Protein AF-A0A3C1A8B3-F1 (afdb_monomer_lite)

Secondary structure (DSSP, 8-state):
-HHHHHHHHHHHTTT--SPP--GGGGG-TTPPP-SEEEETTEEEE-TTPPP--GGG-

Sequence (57 aa):
NIGLNALAQFASTLDNPLVMGLGTGSLYLNNFTSPLTIIHDRLSFIPNKKWDLHDLF

Structure (mmCIF, N/CA/C/O backbone):
data_AF-A0A3C1A8B3-F1
#
_entry.id   AF-A0A3C1A8B3-F1
#
loop_
_atom_site.group_PDB
_atom_site.id
_atom_site.type_symbol
_atom_site.label_atom_id
_atom_site.label_alt_id
_atom_site.label_comp_id
_atom_site.label_asym_id
_atom_site.label_entity_id
_atom_site.label_seq_id
_atom_site.pdbx_PDB_ins_code
_atom_site.Cartn_x
_atom_site.Cartn_y
_atom_site.Cartn_z
_atom_site.occupancy
_atom_site.B_iso_or_equiv
_atom_site.auth_seq_id
_atom_site.auth_comp_id
_atom_site.auth_asym_id
_atom_site.auth_atom_id
_atom_site.pdbx_PDB_model_num
ATOM 1 N N . ASN A 1 1 ? 9.210 -1.217 -4.723 1.00 66.50 1 ASN A N 1
ATOM 2 C CA . ASN A 1 1 ? 8.900 -0.101 -3.797 1.00 66.50 1 ASN A CA 1
ATOM 3 C C . ASN A 1 1 ? 9.034 -0.528 -2.325 1.00 66.50 1 ASN A C 1
ATOM 5 O O . ASN A 1 1 ? 8.051 -0.933 -1.716 1.00 66.50 1 ASN A O 1
ATOM 9 N N . ILE A 1 2 ? 10.244 -0.487 -1.745 1.00 75.94 2 ILE A N 1
ATOM 10 C CA . ILE A 1 2 ? 10.480 -0.909 -0.342 1.00 75.94 2 ILE A CA 1
ATOM 11 C C . ILE A 1 2 ? 9.917 0.114 0.660 1.00 75.94 2 ILE A C 1
ATOM 13 O O . ILE A 1 2 ? 9.170 -0.258 1.564 1.00 75.94 2 ILE A O 1
ATOM 17 N N . GLY A 1 3 ? 10.186 1.407 0.448 1.00 77.19 3 GLY A N 1
ATOM 18 C CA . GLY A 1 3 ? 9.725 2.485 1.336 1.00 77.19 3 GLY A CA 1
ATOM 19 C C . GLY A 1 3 ? 8.201 2.620 1.419 1.00 77.19 3 GLY A C 1
ATOM 20 O O . GLY A 1 3 ? 7.657 2.797 2.505 1.00 77.19 3 GLY A O 1
ATOM 21 N N . LEU A 1 4 ? 7.492 2.445 0.299 1.00 77.38 4 LEU A N 1
ATOM 22 C CA . LEU A 1 4 ? 6.027 2.468 0.287 1.00 77.38 4 LEU A CA 1
ATOM 23 C C . LEU A 1 4 ? 5.418 1.337 1.125 1.00 77.38 4 LEU A C 1
ATOM 25 O O . LEU A 1 4 ? 4.380 1.532 1.750 1.00 77.38 4 LEU A O 1
ATOM 29 N N . ASN A 1 5 ? 6.070 0.171 1.178 1.00 75.06 5 ASN A N 1
ATOM 30 C CA . ASN A 1 5 ? 5.597 -0.930 2.009 1.00 75.06 5 ASN A CA 1
ATOM 31 C C . ASN A 1 5 ? 5.746 -0.629 3.503 1.00 75.06 5 ASN A C 1
ATOM 33 O O . ASN A 1 5 ? 4.815 -0.861 4.270 1.00 75.06 5 ASN A O 1
ATOM 37 N N . ALA A 1 6 ? 6.867 -0.026 3.900 1.00 79.44 6 ALA A N 1
ATOM 38 C CA . ALA A 1 6 ? 7.053 0.428 5.275 1.00 79.44 6 ALA A CA 1
ATOM 39 C C . ALA A 1 6 ? 6.004 1.483 5.675 1.00 79.44 6 ALA A C 1
ATOM 41 O O . ALA A 1 6 ? 5.385 1.362 6.730 1.00 79.44 6 ALA A O 1
ATOM 42 N N . LEU A 1 7 ? 5.744 2.467 4.805 1.00 79.69 7 LEU A N 1
ATOM 43 C CA . LEU A 1 7 ? 4.716 3.486 5.037 1.00 79.69 7 LEU A CA 1
ATOM 44 C C . LEU A 1 7 ? 3.308 2.887 5.105 1.00 79.69 7 LEU A C 1
ATOM 46 O O . LEU A 1 7 ? 2.536 3.281 5.970 1.00 79.69 7 LEU A O 1
ATOM 50 N N . ALA A 1 8 ? 2.975 1.918 4.251 1.00 76.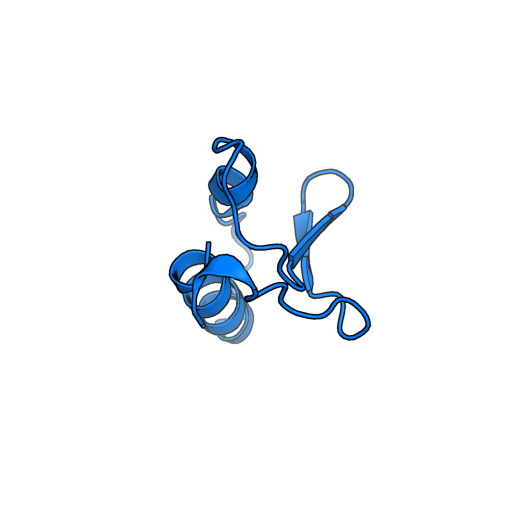56 8 ALA A N 1
ATOM 51 C CA . ALA A 1 8 ? 1.671 1.262 4.283 1.00 76.56 8 ALA A CA 1
ATOM 52 C C . ALA A 1 8 ? 1.441 0.457 5.565 1.00 76.56 8 ALA A C 1
ATOM 54 O O . ALA A 1 8 ? 0.361 0.539 6.147 1.00 76.56 8 ALA A O 1
ATOM 55 N N . GLN A 1 9 ? 2.452 -0.278 6.035 1.00 77.62 9 GLN A N 1
ATOM 56 C CA . GLN A 1 9 ? 2.361 -1.013 7.296 1.00 77.62 9 GLN A CA 1
ATOM 57 C C . GLN A 1 9 ? 2.263 -0.062 8.489 1.00 77.62 9 GLN A C 1
ATOM 59 O O . GLN A 1 9 ? 1.362 -0.222 9.305 1.00 77.62 9 GLN A O 1
ATOM 64 N N . PHE A 1 10 ? 3.111 0.968 8.559 1.00 81.75 10 PHE A N 1
ATOM 65 C CA . PHE A 1 10 ? 3.032 1.976 9.618 1.00 81.75 10 PHE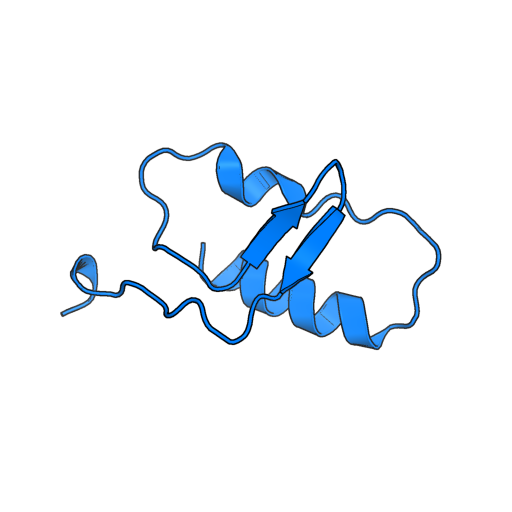 A CA 1
ATOM 66 C C . PHE A 1 10 ? 1.674 2.679 9.632 1.00 81.75 10 PHE A C 1
ATOM 68 O O . PHE A 1 10 ? 1.047 2.830 10.672 1.00 81.75 10 PHE A O 1
ATOM 75 N N . ALA A 1 11 ? 1.170 3.066 8.466 1.00 78.00 11 ALA A N 1
ATOM 76 C CA . ALA A 1 11 ? -0.098 3.760 8.407 1.00 78.00 11 ALA A CA 1
ATOM 77 C C . ALA A 1 11 ? -1.288 2.836 8.740 1.00 78.00 11 ALA A C 1
ATOM 79 O O . ALA A 1 11 ? -2.283 3.304 9.289 1.00 78.00 11 ALA A O 1
ATOM 80 N N . SER A 1 12 ? -1.167 1.521 8.506 1.00 77.38 12 SER A N 1
ATOM 81 C CA . SER A 1 12 ? -2.159 0.536 8.959 1.00 77.38 12 SER A CA 1
ATOM 82 C C . SER A 1 12 ? -2.259 0.409 10.485 1.00 77.38 12 SER A C 1
ATOM 84 O O . SER A 1 12 ? -3.311 0.021 10.983 1.00 77.38 12 SER A O 1
ATOM 86 N N . THR A 1 13 ? -1.220 0.779 11.248 1.00 82.94 13 THR A N 1
ATOM 87 C CA . THR A 1 13 ? -1.268 0.728 12.722 1.00 82.94 13 THR A CA 1
ATOM 88 C C . THR A 1 13 ? -1.966 1.929 13.357 1.00 82.94 13 THR A C 1
ATOM 90 O O . THR A 1 13 ? -2.177 1.934 14.565 1.00 82.94 13 THR A O 1
ATOM 93 N N . LEU A 1 14 ? -2.291 2.965 12.579 1.00 81.88 14 LEU A N 1
ATOM 94 C CA . LEU A 1 14 ? -2.864 4.219 13.082 1.00 81.88 14 LEU A CA 1
ATOM 95 C C . LEU A 1 14 ? -4.401 4.200 13.195 1.00 81.88 14 LEU A C 1
ATOM 97 O O . LEU A 1 14 ? -4.970 5.232 13.534 1.00 81.88 14 LEU A O 1
ATOM 101 N N . ASP A 1 15 ? -5.058 3.069 12.890 1.00 69.12 15 ASP A N 1
ATOM 102 C CA . ASP A 1 15 ? -6.529 2.902 12.864 1.00 69.12 15 ASP A CA 1
ATOM 103 C C . ASP A 1 15 ? -7.255 4.083 12.186 1.00 69.12 15 ASP A C 1
ATOM 105 O O . ASP A 1 15 ? -8.233 4.643 12.680 1.00 69.12 15 ASP A O 1
ATOM 109 N N . ASN A 1 16 ? -6.701 4.539 11.058 1.00 65.12 16 ASN A N 1
ATOM 110 C CA . ASN A 1 16 ? -7.170 5.740 10.380 1.00 65.12 16 ASN A CA 1
ATOM 111 C C . ASN A 1 16 ? -8.362 5.402 9.462 1.00 65.12 16 ASN A C 1
ATOM 113 O O . ASN A 1 16 ? -8.179 4.646 8.504 1.00 65.12 16 ASN A O 1
ATOM 117 N N . PRO A 1 17 ? -9.559 5.987 9.673 1.00 64.44 17 PRO A N 1
ATOM 118 C CA . PRO A 1 17 ? -10.730 5.730 8.832 1.00 64.44 17 PRO A CA 1
ATOM 119 C C . PRO A 1 17 ? -10.634 6.362 7.430 1.00 64.44 17 PRO A C 1
ATOM 121 O O . PRO A 1 17 ? -11.504 6.130 6.589 1.00 64.44 17 PRO A O 1
ATOM 124 N N . LEU A 1 18 ? -9.611 7.183 7.162 1.00 66.94 18 LEU A N 1
ATOM 125 C CA . LEU A 1 18 ? -9.429 7.865 5.882 1.00 66.94 18 LEU A CA 1
ATOM 126 C C . LEU A 1 18 ? -8.699 6.996 4.849 1.00 66.94 18 LEU A C 1
ATOM 128 O O . LEU A 1 18 ? -7.729 6.300 5.147 1.00 66.94 18 LEU A O 1
ATOM 132 N N . VAL A 1 19 ? -9.132 7.107 3.589 1.00 62.12 19 VAL A N 1
ATOM 133 C CA . VAL A 1 19 ? -8.488 6.452 2.443 1.00 62.12 19 VAL A CA 1
ATOM 134 C C . VAL A 1 19 ? -7.079 7.019 2.254 1.00 62.12 19 VAL A C 1
ATOM 136 O O . VAL A 1 19 ? -6.906 8.208 1.990 1.00 62.12 19 VAL A O 1
ATOM 139 N N . MET A 1 20 ? -6.060 6.169 2.369 1.00 65.88 20 MET A N 1
ATOM 140 C CA . MET A 1 20 ? -4.664 6.574 2.208 1.00 65.88 20 MET A CA 1
ATOM 141 C C . MET A 1 20 ? -4.205 6.413 0.757 1.00 65.88 20 MET A C 1
ATOM 143 O O . MET A 1 20 ? -4.330 5.337 0.172 1.00 65.88 20 MET A O 1
ATOM 147 N N . GLY A 1 21 ? -3.629 7.474 0.183 1.00 65.38 21 GLY A N 1
ATOM 148 C CA . GLY A 1 21 ? -3.140 7.549 -1.204 1.00 65.38 21 GLY A CA 1
ATOM 149 C C . GLY A 1 21 ? -1.856 6.752 -1.479 1.00 65.38 21 GLY A C 1
ATOM 150 O O . GLY A 1 21 ? -0.934 7.257 -2.109 1.00 65.38 21 GLY A O 1
ATOM 151 N N . LEU A 1 22 ? -1.775 5.515 -0.989 1.00 66.69 22 LEU A N 1
ATOM 152 C CA . LEU A 1 22 ? -0.589 4.653 -1.050 1.00 66.69 22 LEU A CA 1
ATOM 153 C C . LEU A 1 22 ? -0.555 3.749 -2.299 1.00 66.69 22 LEU A C 1
ATOM 155 O O . LEU A 1 22 ? 0.378 2.974 -2.480 1.00 6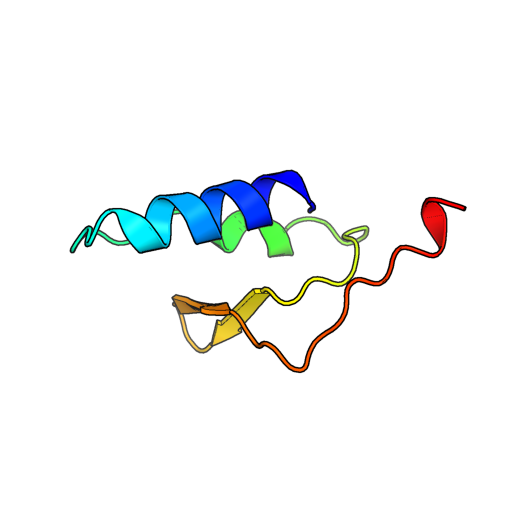6.69 22 LEU A O 1
ATOM 159 N N . GLY A 1 23 ? -1.557 3.831 -3.180 1.00 59.84 23 GLY A N 1
ATOM 160 C CA . GLY A 1 23 ? -1.660 3.018 -4.403 1.00 59.84 23 GLY A CA 1
ATOM 161 C C . GLY A 1 23 ? -0.674 3.382 -5.525 1.00 59.84 23 GLY A C 1
ATOM 162 O O . GLY A 1 23 ? -0.650 2.723 -6.560 1.00 59.84 23 GLY A O 1
ATOM 163 N N . THR A 1 24 ? 0.171 4.401 -5.343 1.00 62.81 24 THR A N 1
ATOM 164 C CA . THR A 1 24 ? 1.127 4.881 -6.363 1.00 62.81 24 THR A CA 1
ATOM 165 C C . THR A 1 24 ? 2.271 3.905 -6.644 1.00 62.81 24 THR A C 1
ATOM 167 O O . THR A 1 24 ? 2.990 4.054 -7.631 1.00 62.81 24 THR A O 1
ATOM 170 N N . GLY A 1 25 ? 2.414 2.865 -5.818 1.00 58.25 25 GLY A N 1
ATOM 171 C CA . GLY A 1 25 ? 3.403 1.809 -5.995 1.00 58.25 25 GLY A CA 1
ATOM 172 C C . GLY A 1 25 ? 3.307 1.087 -7.332 1.00 58.25 25 GLY A C 1
ATOM 173 O O . GLY A 1 25 ? 4.328 0.611 -7.795 1.00 58.25 25 GLY A O 1
ATOM 174 N N . SER A 1 26 ? 2.142 1.042 -7.982 1.00 59.56 26 SER A N 1
ATOM 175 C CA . SER A 1 26 ? 1.952 0.361 -9.273 1.00 59.56 26 SER A CA 1
ATOM 176 C C . SER A 1 26 ? 2.304 1.209 -10.505 1.00 59.56 26 SER A C 1
ATOM 178 O O . SER A 1 26 ? 2.222 0.704 -11.618 1.00 59.56 26 SER A O 1
ATOM 180 N N . LEU A 1 27 ? 2.704 2.476 -10.335 1.00 62.09 27 LEU A N 1
ATOM 181 C CA . LEU A 1 27 ? 3.003 3.393 -11.449 1.00 62.09 27 LEU A CA 1
ATOM 182 C C . LEU A 1 27 ? 4.384 3.179 -12.085 1.00 62.09 27 LEU A C 1
ATOM 184 O O . LEU A 1 27 ? 4.656 3.722 -13.153 1.00 62.09 27 LEU A O 1
ATOM 188 N N . TYR A 1 28 ? 5.254 2.393 -11.447 1.00 59.69 28 TYR A N 1
ATOM 189 C CA . TYR A 1 28 ? 6.581 2.079 -11.971 1.00 59.69 28 TYR A CA 1
ATOM 190 C C . TYR A 1 28 ? 6.646 0.615 -12.414 1.00 59.69 28 TYR A C 1
ATOM 192 O O . TYR A 1 28 ? 6.261 -0.291 -11.671 1.00 59.69 28 TYR A O 1
ATOM 200 N N . LEU A 1 29 ? 7.160 0.387 -13.623 1.00 57.44 29 LEU A N 1
ATOM 201 C CA . LEU A 1 29 ? 7.314 -0.945 -14.223 1.00 57.44 29 LEU A CA 1
ATOM 202 C C . LEU A 1 29 ? 8.460 -1.755 -13.589 1.00 57.44 29 LEU A C 1
ATOM 204 O O . LEU A 1 29 ? 8.482 -2.974 -13.687 1.00 57.44 29 LEU A O 1
ATOM 208 N N . ASN A 1 30 ? 9.392 -1.085 -12.912 1.00 64.38 30 ASN A N 1
ATOM 209 C CA . ASN A 1 30 ? 10.601 -1.640 -12.297 1.00 64.38 30 ASN A CA 1
ATOM 210 C C . ASN A 1 30 ? 10.494 -1.709 -10.764 1.00 64.38 30 ASN A C 1
ATOM 212 O O . 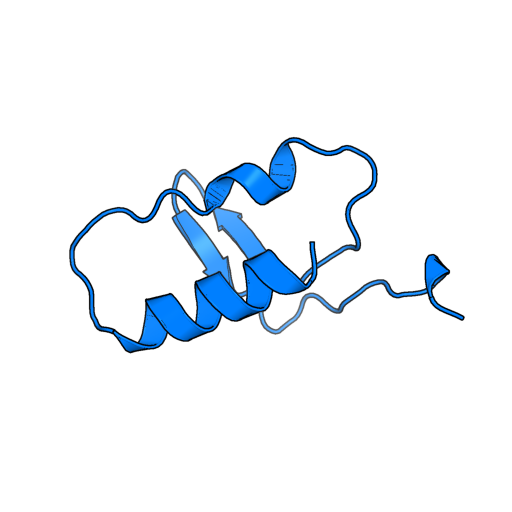ASN A 1 30 ? 11.411 -1.335 -10.032 1.00 64.38 30 ASN A O 1
ATOM 216 N N . ASN A 1 31 ? 9.342 -2.131 -10.248 1.00 66.44 31 ASN A N 1
ATOM 217 C CA . ASN A 1 31 ? 9.195 -2.344 -8.817 1.00 66.44 31 ASN A CA 1
ATOM 218 C C . ASN A 1 31 ? 9.635 -3.744 -8.413 1.00 66.44 31 ASN A C 1
ATOM 220 O O . ASN A 1 31 ? 9.126 -4.720 -8.950 1.00 66.44 31 ASN A O 1
ATOM 224 N N . PHE A 1 32 ? 10.432 -3.824 -7.345 1.00 73.88 32 PHE A N 1
ATOM 225 C CA . PHE A 1 32 ? 10.558 -5.056 -6.568 1.00 73.88 32 PHE A CA 1
ATOM 226 C C . PHE A 1 32 ? 9.175 -5.622 -6.251 1.00 73.88 32 PHE A C 1
ATOM 228 O O . PHE A 1 32 ? 8.325 -4.903 -5.695 1.00 73.88 32 PHE A O 1
ATOM 235 N N . THR A 1 33 ? 8.972 -6.901 -6.573 1.00 75.88 33 THR A N 1
ATOM 236 C CA . THR A 1 33 ? 7.789 -7.643 -6.142 1.00 75.88 33 THR A CA 1
ATOM 237 C C . THR A 1 33 ? 7.692 -7.511 -4.629 1.00 75.88 33 THR A C 1
ATOM 239 O O . THR A 1 33 ? 8.676 -7.719 -3.926 1.00 75.88 33 THR A O 1
ATOM 242 N N . SER A 1 34 ? 6.529 -7.109 -4.123 1.00 78.12 34 SER A N 1
ATOM 243 C CA . SER A 1 34 ? 6.313 -6.866 -2.696 1.00 78.12 34 SER A CA 1
ATOM 244 C C . SER A 1 34 ? 5.058 -7.597 -2.211 1.00 78.12 34 SER A C 1
ATOM 246 O O . SER A 1 34 ? 4.174 -7.875 -3.028 1.00 78.12 34 SER A O 1
ATOM 248 N N . PRO A 1 35 ? 4.932 -7.874 -0.900 1.00 80.75 35 PRO A N 1
ATOM 249 C CA . PRO A 1 35 ? 3.721 -8.444 -0.305 1.00 80.75 35 PRO A CA 1
ATOM 250 C C . PRO A 1 35 ? 2.496 -7.532 -0.369 1.00 80.75 35 PRO A C 1
ATOM 252 O O . PRO A 1 35 ? 1.400 -7.972 -0.035 1.00 80.75 35 PRO A O 1
ATOM 255 N N . LEU A 1 36 ? 2.635 -6.287 -0.824 1.00 81.19 36 LEU A N 1
ATOM 256 C CA . LEU A 1 36 ? 1.489 -5.424 -1.057 1.00 81.19 36 LEU A CA 1
ATOM 257 C C . LEU A 1 36 ? 0.818 -5.749 -2.389 1.00 81.19 36 LEU A C 1
ATOM 259 O O . LEU A 1 36 ? 1.465 -5.919 -3.423 1.00 81.19 36 LEU A O 1
ATOM 263 N N . THR A 1 37 ? -0.505 -5.834 -2.365 1.00 78.19 37 THR A N 1
ATOM 264 C CA . THR A 1 37 ? -1.345 -6.021 -3.548 1.00 78.19 37 THR A CA 1
ATOM 265 C C . THR A 1 37 ? -2.564 -5.122 -3.434 1.00 78.19 37 THR A C 1
ATOM 267 O O . THR A 1 37 ? -3.157 -5.007 -2.365 1.00 78.19 37 THR A O 1
ATOM 270 N N . ILE A 1 38 ? -2.941 -4.476 -4.534 1.00 76.31 38 ILE A N 1
ATOM 271 C CA . ILE A 1 38 ? -4.199 -3.737 -4.610 1.00 76.31 38 ILE A CA 1
ATOM 272 C C . ILE A 1 38 ? -5.310 -4.748 -4.902 1.00 76.31 38 ILE A C 1
ATOM 274 O O . ILE A 1 38 ? -5.240 -5.477 -5.889 1.00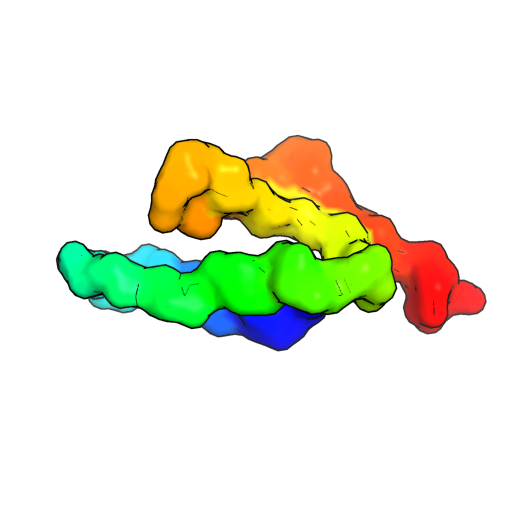 76.31 38 ILE A O 1
ATOM 278 N N . ILE A 1 39 ? -6.304 -4.821 -4.018 1.00 77.88 39 ILE A N 1
ATOM 279 C CA . ILE A 1 39 ? -7.501 -5.649 -4.187 1.00 77.88 39 ILE A CA 1
ATOM 280 C C . ILE A 1 39 ? -8.694 -4.695 -4.249 1.00 77.88 39 ILE A C 1
ATOM 282 O O . ILE A 1 39 ? -9.009 -4.029 -3.259 1.00 77.88 39 ILE A O 1
ATOM 286 N N . HIS A 1 40 ? -9.343 -4.634 -5.415 1.00 78.56 40 HIS A N 1
ATOM 287 C CA . HIS A 1 40 ? -10.271 -3.559 -5.790 1.00 78.56 40 HIS A CA 1
ATOM 288 C C . HIS A 1 40 ? -9.563 -2.196 -5.705 1.00 78.56 40 HIS A C 1
ATOM 290 O O . HIS A 1 40 ? -8.664 -1.948 -6.500 1.00 78.56 40 HIS A O 1
ATOM 296 N N . ASP A 1 41 ? -9.872 -1.391 -4.687 1.00 74.50 41 ASP A N 1
ATOM 297 C CA . ASP A 1 41 ? -9.294 -0.056 -4.470 1.00 74.50 41 ASP A CA 1
ATOM 298 C C . ASP A 1 41 ? -8.535 0.050 -3.138 1.00 74.50 41 ASP A C 1
ATOM 300 O O . ASP A 1 41 ? -8.228 1.141 -2.658 1.00 74.50 41 ASP A O 1
ATOM 304 N N . ARG A 1 42 ? -8.251 -1.090 -2.491 1.00 72.75 42 ARG A N 1
ATOM 305 C CA . ARG A 1 42 ? -7.552 -1.136 -1.202 1.00 72.75 42 ARG A CA 1
ATOM 306 C C . ARG A 1 42 ? -6.196 -1.805 -1.325 1.00 72.75 42 ARG A C 1
ATOM 308 O O . ARG A 1 42 ? -6.076 -2.934 -1.803 1.00 72.75 42 ARG A O 1
ATOM 315 N N . LEU A 1 43 ? -5.179 -1.122 -0.810 1.00 77.38 43 LEU A N 1
ATOM 316 C CA . LEU A 1 43 ? -3.858 -1.696 -0.616 1.00 77.38 43 LEU A CA 1
ATOM 317 C C . LEU A 1 43 ? -3.928 -2.730 0.516 1.00 77.38 43 LEU A C 1
ATOM 319 O O . LEU A 1 43 ? -4.219 -2.390 1.658 1.00 77.38 43 LEU A O 1
ATOM 323 N N . SER A 1 44 ? -3.694 -3.993 0.180 1.00 78.81 44 SER A N 1
ATOM 324 C CA . SER A 1 44 ? -3.759 -5.130 1.097 1.00 78.81 44 SER A CA 1
ATOM 325 C C . SER A 1 44 ? -2.387 -5.775 1.236 1.00 78.81 44 SER A C 1
ATOM 327 O O . SER A 1 44 ? -1.657 -5.931 0.255 1.00 78.81 44 SER A O 1
ATOM 329 N N . PHE A 1 45 ? -2.042 -6.182 2.454 1.00 80.31 45 PHE A N 1
ATOM 330 C CA . PHE A 1 45 ? -0.843 -6.969 2.718 1.00 80.31 45 PHE A CA 1
ATOM 331 C C . PHE A 1 45 ? -1.162 -8.463 2.587 1.00 80.31 45 PHE A C 1
ATOM 333 O O . PHE A 1 45 ? -2.061 -8.968 3.255 1.00 80.31 45 PHE A O 1
ATOM 340 N N . ILE A 1 46 ? -0.430 -9.173 1.726 1.00 81.69 46 ILE A N 1
ATOM 341 C CA . ILE A 1 46 ? -0.558 -10.617 1.511 1.00 81.69 46 ILE A CA 1
ATOM 342 C C . ILE A 1 46 ? 0.693 -11.305 2.080 1.00 81.69 46 ILE A C 1
ATOM 344 O O . ILE A 1 46 ? 1.741 -11.270 1.431 1.00 81.69 46 ILE A O 1
ATOM 348 N N . PRO A 1 47 ? 0.597 -11.987 3.239 1.00 78.12 47 PRO A N 1
ATOM 349 C CA . PRO A 1 47 ? 1.746 -12.625 3.893 1.00 78.12 47 PRO A CA 1
ATOM 350 C C . PRO A 1 47 ? 2.450 -13.679 3.026 1.00 78.12 47 PRO A C 1
ATOM 352 O O . PRO A 1 47 ? 3.650 -13.895 3.159 1.00 78.12 47 PRO A O 1
ATOM 355 N N . ASN A 1 48 ? 1.709 -14.325 2.121 1.00 81.88 48 ASN A N 1
ATOM 356 C CA . ASN A 1 48 ?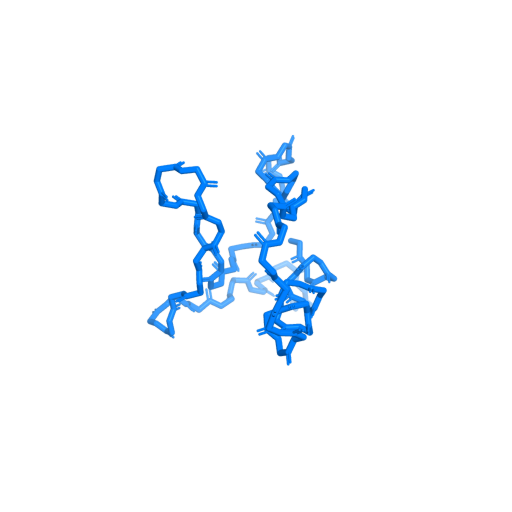 2.239 -15.369 1.241 1.00 81.88 48 ASN A CA 1
ATOM 357 C C . ASN A 1 48 ? 3.038 -14.840 0.040 1.00 81.88 48 ASN A C 1
ATOM 359 O O . ASN A 1 48 ? 3.706 -15.631 -0.625 1.00 81.88 48 ASN A O 1
ATOM 363 N N . LYS A 1 49 ? 2.998 -13.536 -0.263 1.00 79.88 49 LYS A N 1
ATOM 364 C CA . LYS A 1 49 ? 3.872 -12.959 -1.293 1.00 79.88 49 LYS A CA 1
ATOM 365 C C . LYS A 1 49 ? 5.217 -12.617 -0.663 1.00 79.88 49 LYS A C 1
ATOM 367 O O . LYS A 1 49 ? 5.279 -11.951 0.365 1.00 79.88 49 LYS A O 1
ATOM 372 N N . LYS A 1 50 ? 6.303 -13.033 -1.306 1.00 79.38 50 LYS A N 1
ATOM 373 C CA . LYS A 1 50 ? 7.661 -12.684 -0.882 1.00 79.38 50 LYS A CA 1
ATOM 374 C C . LYS A 1 50 ? 8.175 -11.486 -1.664 1.00 79.38 50 LYS A C 1
ATOM 376 O O . LYS A 1 50 ? 7.684 -11.183 -2.751 1.00 79.38 50 LYS A O 1
ATOM 381 N N . TRP A 1 51 ? 9.159 -10.817 -1.078 1.00 81.12 51 TRP A N 1
ATOM 382 C CA . TRP A 1 51 ? 9.934 -9.832 -1.805 1.00 81.12 51 TRP A CA 1
ATOM 383 C C . TRP A 1 51 ? 10.794 -10.521 -2.855 1.00 81.12 51 TRP A C 1
ATOM 385 O O . TRP A 1 51 ? 11.454 -11.511 -2.544 1.00 81.12 51 TRP A O 1
ATOM 395 N N . ASP A 1 52 ? 10.793 -9.978 -4.065 1.00 78.44 52 ASP A N 1
ATOM 396 C CA . ASP A 1 52 ? 11.812 -10.306 -5.054 1.00 78.44 52 ASP A CA 1
ATOM 397 C C . ASP A 1 52 ? 12.913 -9.255 -4.941 1.00 78.44 52 ASP A C 1
ATOM 399 O O . ASP A 1 52 ? 12.668 -8.079 -5.208 1.00 78.44 52 ASP A O 1
ATOM 403 N N . LEU A 1 53 ? 14.071 -9.670 -4.432 1.00 79.38 53 LEU A N 1
ATOM 404 C CA . LEU A 1 53 ? 15.233 -8.816 -4.172 1.00 79.38 53 LEU A CA 1
ATOM 405 C C . LEU A 1 53 ? 16.424 -9.220 -5.047 1.00 79.38 53 LEU A C 1
ATOM 407 O O . LEU A 1 53 ? 17.555 -8.907 -4.689 1.00 79.38 53 LEU A O 1
ATOM 411 N N . HIS A 1 54 ? 16.186 -9.937 -6.152 1.00 77.50 54 HIS A N 1
ATOM 412 C CA . HIS A 1 54 ? 17.262 -10.433 -7.011 1.00 77.50 54 HIS A CA 1
ATOM 413 C C . HIS A 1 54 ? 18.166 -9.295 -7.500 1.00 77.50 54 HIS A C 1
ATOM 415 O O . HIS A 1 54 ? 19.372 -9.447 -7.469 1.00 77.50 54 HIS A O 1
ATOM 421 N N . ASP A 1 55 ? 17.619 -8.119 -7.830 1.00 69.81 55 ASP A N 1
ATOM 422 C CA . ASP A 1 55 ? 18.430 -6.981 -8.300 1.00 69.81 55 ASP A CA 1
ATOM 423 C C . ASP A 1 55 ? 19.239 -6.273 -7.190 1.00 69.81 55 ASP A C 1
ATOM 425 O O . ASP A 1 55 ? 19.912 -5.275 -7.453 1.00 69.81 55 ASP A O 1
ATOM 429 N N . LEU A 1 56 ? 19.137 -6.723 -5.934 1.00 67.94 56 LEU A N 1
ATOM 430 C CA . LEU A 1 56 ? 19.869 -6.156 -4.797 1.00 67.94 56 LEU A CA 1
ATOM 431 C C . LEU A 1 56 ? 21.163 -6.925 -4.464 1.00 67.94 56 LEU A C 1
ATOM 433 O O . LEU A 1 56 ? 21.966 -6.415 -3.681 1.00 67.94 56 LEU A O 1
ATOM 437 N N . PHE A 1 57 ? 21.340 -8.130 -5.016 1.00 60.47 57 PHE A N 1
ATOM 438 C CA . PHE A 1 57 ? 22.455 -9.049 -4.757 1.00 60.47 57 PHE A CA 1
ATOM 439 C C . PHE A 1 57 ? 23.044 -9.582 -6.065 1.00 60.47 57 PHE A C 1
ATOM 441 O O . PHE A 1 57 ? 24.254 -9.896 -6.057 1.00 60.47 57 PHE A O 1
#

pLDDT: mean 73.05, std 7.58, range [57.44, 82.94]

Radius of gyration: 11.72 Å; chains: 1; bounding box: 33×23×27 Å

Foldseek 3Di:
DVVLVVVVVVVVVVPDPDDDPSPCQPVDPPDFFAQWDQDPNDTDGHPPTDTDCVVVD